Protein AF-A0AAJ8LR46-F1 (afdb_monomer_lite)

Structure (mmCIF, N/CA/C/O backbone):
data_AF-A0AAJ8LR46-F1
#
_entry.id   AF-A0AAJ8LR46-F1
#
loop_
_atom_site.group_PDB
_atom_site.id
_atom_site.type_symbol
_atom_site.label_atom_id
_atom_site.label_alt_id
_atom_site.label_comp_id
_atom_site.label_asym_id
_atom_site.label_entity_id
_atom_site.label_seq_id
_atom_site.pdbx_PDB_ins_code
_atom_site.Cartn_x
_atom_site.Cartn_y
_atom_site.Cartn_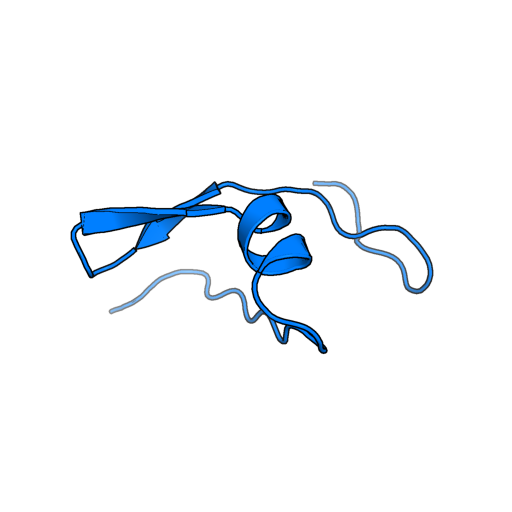z
_atom_site.occupancy
_atom_site.B_iso_or_equiv
_atom_site.auth_seq_id
_atom_site.auth_comp_id
_atom_site.auth_asym_id
_atom_site.auth_atom_id
_atom_site.pdbx_PDB_model_num
ATOM 1 N N . MET A 1 1 ? 10.713 13.233 -0.415 1.00 59.81 1 MET A N 1
ATOM 2 C CA . 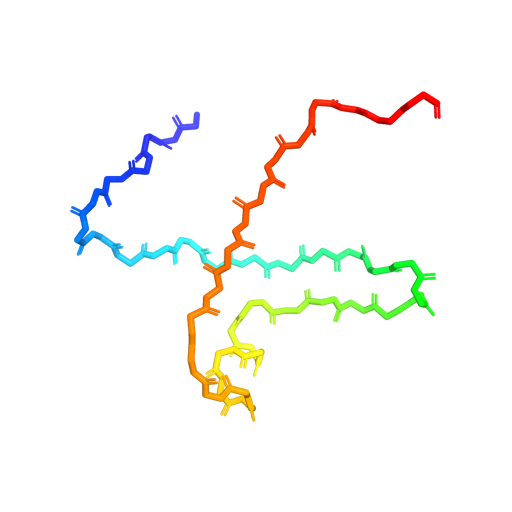MET A 1 1 ? 10.287 11.870 -0.794 1.00 59.81 1 MET A CA 1
ATOM 3 C C . MET A 1 1 ? 11.287 11.354 -1.800 1.00 59.81 1 MET A C 1
ATOM 5 O O . MET A 1 1 ? 11.605 12.096 -2.720 1.00 59.81 1 MET A O 1
ATOM 9 N N . SER A 1 2 ? 11.820 10.156 -1.587 1.00 78.44 2 SER A N 1
ATOM 10 C CA . SER A 1 2 ? 12.696 9.502 -2.560 1.00 78.44 2 SER A CA 1
ATOM 11 C C . SER A 1 2 ? 11.864 9.040 -3.756 1.00 78.44 2 SER A C 1
ATOM 13 O O . SER A 1 2 ? 10.740 8.575 -3.574 1.00 78.44 2 SER A O 1
ATOM 15 N N . GLU A 1 3 ? 12.388 9.198 -4.968 1.00 88.19 3 GLU A N 1
ATOM 16 C CA . GLU A 1 3 ? 11.755 8.663 -6.175 1.00 88.19 3 GLU A CA 1
ATOM 17 C C . GLU A 1 3 ? 11.758 7.130 -6.139 1.00 88.19 3 GLU A C 1
ATOM 19 O O . GLU A 1 3 ? 12.756 6.524 -5.753 1.00 88.19 3 GLU A O 1
ATOM 24 N N . LEU A 1 4 ? 10.651 6.506 -6.550 1.00 90.44 4 LEU A N 1
ATOM 25 C CA . LEU A 1 4 ? 10.572 5.054 -6.715 1.00 90.44 4 LEU A CA 1
ATOM 26 C C . LEU A 1 4 ? 11.158 4.674 -8.075 1.00 90.44 4 LEU A C 1
ATOM 28 O O . LEU A 1 4 ? 10.698 5.174 -9.104 1.00 90.44 4 LEU A O 1
ATOM 32 N N . LYS A 1 5 ? 12.151 3.782 -8.091 1.00 93.38 5 LYS A N 1
ATOM 33 C CA . LYS A 1 5 ? 12.815 3.335 -9.321 1.00 93.38 5 LYS A CA 1
ATOM 34 C C . LYS A 1 5 ? 12.468 1.892 -9.654 1.00 93.38 5 LYS A C 1
ATOM 36 O O . LYS A 1 5 ? 12.301 1.045 -8.780 1.00 93.38 5 LYS A O 1
ATOM 41 N N . VAL A 1 6 ? 12.385 1.602 -10.950 1.00 92.06 6 VAL A N 1
ATOM 42 C CA . VAL A 1 6 ? 12.155 0.240 -11.443 1.00 92.06 6 VAL A CA 1
ATOM 43 C C . VAL A 1 6 ? 13.338 -0.651 -11.065 1.00 92.06 6 VAL A C 1
ATOM 45 O O . VAL A 1 6 ? 14.489 -0.277 -11.273 1.00 92.06 6 VAL A O 1
ATOM 48 N N . GLY A 1 7 ? 13.041 -1.838 -10.537 1.00 93.25 7 GLY A N 1
ATOM 49 C CA . GLY A 1 7 ? 14.042 -2.815 -10.099 1.00 93.25 7 GLY A CA 1
ATOM 50 C C . GLY A 1 7 ? 14.471 -2.665 -8.639 1.00 93.25 7 GLY A C 1
ATOM 51 O O . GLY A 1 7 ? 15.082 -3.585 -8.103 1.00 93.25 7 GLY A O 1
ATOM 52 N N . GLU A 1 8 ? 14.117 -1.562 -7.975 1.00 94.19 8 GLU A N 1
ATOM 53 C CA . GLU A 1 8 ? 14.299 -1.419 -6.531 1.00 94.19 8 GLU A CA 1
ATOM 54 C C . GLU A 1 8 ? 13.126 -2.047 -5.770 1.00 94.19 8 GLU A C 1
ATOM 56 O O . GLU A 1 8 ? 11.988 -2.093 -6.248 1.00 94.19 8 GLU A O 1
ATOM 61 N N . GLN A 1 9 ? 13.407 -2.547 -4.566 1.00 91.06 9 GLN A N 1
ATOM 62 C CA . GLN A 1 9 ? 12.367 -3.06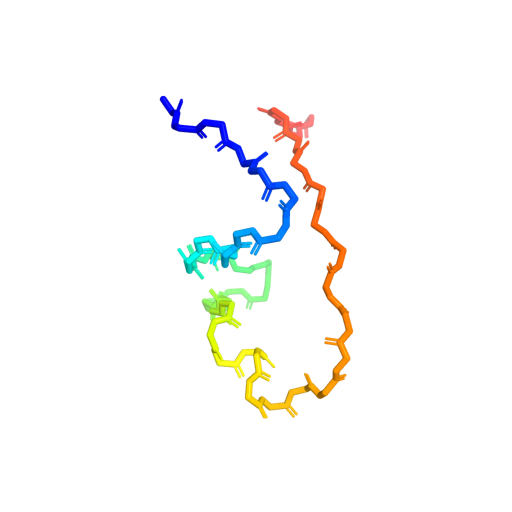4 -3.688 1.00 91.06 9 GLN A CA 1
ATOM 63 C C . GLN A 1 9 ? 11.427 -1.924 -3.281 1.00 91.06 9 GLN A C 1
ATOM 65 O O . GLN A 1 9 ? 11.871 -0.878 -2.808 1.00 91.06 9 GLN A O 1
ATOM 70 N N . ALA A 1 10 ? 10.121 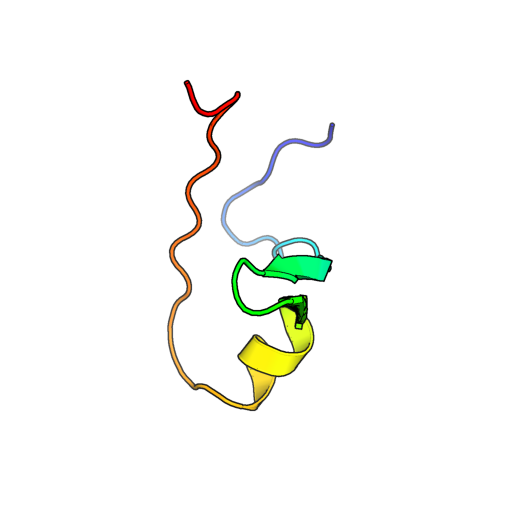-2.141 -3.448 1.00 91.38 10 ALA A N 1
ATOM 71 C CA . ALA A 1 10 ? 9.119 -1.188 -2.994 1.00 91.38 10 ALA A CA 1
ATOM 72 C C . ALA A 1 10 ? 9.229 -0.985 -1.468 1.00 91.38 10 ALA A C 1
ATOM 74 O O . ALA A 1 10 ? 9.388 -1.976 -0.746 1.00 91.38 10 ALA A O 1
ATOM 75 N N . PRO A 1 11 ? 9.131 0.260 -0.963 1.00 92.56 11 PRO A N 1
ATOM 76 C CA . PRO A 1 11 ? 9.097 0.515 0.470 1.00 92.56 11 PRO A CA 1
ATOM 77 C C . PRO A 1 11 ? 7.938 -0.227 1.126 1.00 92.56 11 PRO A C 1
ATOM 79 O O . PRO A 1 11 ? 6.829 -0.253 0.587 1.00 92.56 11 PRO A O 1
ATOM 82 N N . ASP A 1 12 ? 8.195 -0.795 2.298 1.00 95.00 12 ASP A N 1
ATOM 83 C CA . ASP A 1 12 ? 7.129 -1.353 3.115 1.00 95.00 12 ASP A CA 1
ATOM 84 C C . ASP A 1 12 ? 6.255 -0.234 3.698 1.00 95.00 12 ASP A C 1
ATOM 86 O O . ASP A 1 12 ? 6.724 0.883 3.945 1.00 95.00 12 ASP A O 1
ATOM 90 N N . PHE A 1 13 ? 4.969 -0.522 3.884 1.00 94.88 13 PHE A N 1
ATOM 91 C CA . PHE A 1 13 ? 4.020 0.426 4.451 1.00 94.88 13 PHE A CA 1
ATOM 92 C C . PHE A 1 13 ? 2.873 -0.271 5.169 1.00 94.88 13 PHE A C 1
ATOM 94 O O . PHE A 1 13 ? 2.445 -1.371 4.809 1.00 94.88 13 PHE A O 1
ATOM 101 N N . THR A 1 14 ? 2.312 0.457 6.131 1.00 97.50 14 THR A N 1
ATOM 102 C CA . THR A 1 14 ? 1.054 0.117 6.783 1.00 97.50 14 THR A CA 1
ATOM 103 C C . THR A 1 14 ? 0.055 1.256 6.624 1.00 97.50 14 THR A C 1
ATOM 105 O O . THR A 1 14 ? 0.414 2.433 6.701 1.00 97.50 14 THR A O 1
ATOM 108 N N . LEU A 1 15 ? -1.203 0.918 6.344 1.00 95.44 15 LEU A N 1
ATOM 10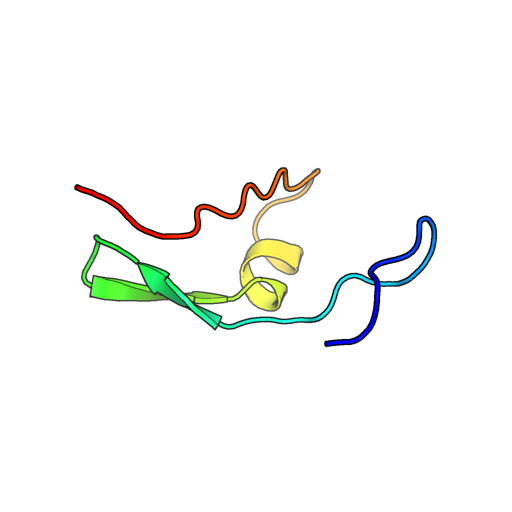9 C CA . LEU A 1 15 ? -2.276 1.889 6.130 1.00 95.44 15 LEU A CA 1
ATOM 110 C C . LEU A 1 15 ? -3.571 1.414 6.794 1.00 95.44 15 LEU A C 1
ATOM 112 O O . LEU A 1 15 ? -3.861 0.219 6.766 1.00 95.44 15 LEU A O 1
ATOM 116 N N . PRO A 1 16 ? -4.385 2.323 7.351 1.00 96.50 16 PRO A N 1
ATOM 117 C CA . PRO A 1 16 ? -5.717 1.965 7.816 1.00 96.50 16 PRO A CA 1
ATOM 118 C C . PRO A 1 16 ? -6.607 1.594 6.623 1.00 96.50 16 PRO A C 1
ATOM 120 O O . PRO A 1 16 ? -6.678 2.324 5.631 1.00 96.50 16 PRO A O 1
ATOM 123 N N . ALA A 1 17 ? -7.297 0.463 6.723 1.00 94.12 17 ALA A N 1
ATOM 124 C CA . ALA A 1 17 ? -8.297 0.027 5.761 1.00 94.12 17 ALA A CA 1
ATOM 125 C C . ALA A 1 17 ? -9.696 0.506 6.175 1.00 94.12 17 ALA A C 1
ATOM 127 O O . ALA A 1 17 ? -9.991 0.712 7.352 1.00 94.12 17 ALA A O 1
ATOM 128 N N . VAL A 1 18 ? -10.605 0.617 5.202 1.00 92.62 18 VAL A N 1
ATOM 129 C CA . VAL A 1 18 ? -12.014 0.977 5.458 1.00 92.62 18 VAL A CA 1
ATOM 130 C C . VAL A 1 18 ? -12.767 -0.071 6.285 1.00 92.62 18 VAL A C 1
ATOM 132 O O . VAL A 1 18 ? -13.811 0.239 6.849 1.00 92.62 18 VAL A O 1
ATOM 135 N N . SER A 1 19 ? -12.238 -1.295 6.390 1.00 94.38 19 SER A N 1
ATOM 136 C CA . SER A 1 19 ? -12.746 -2.33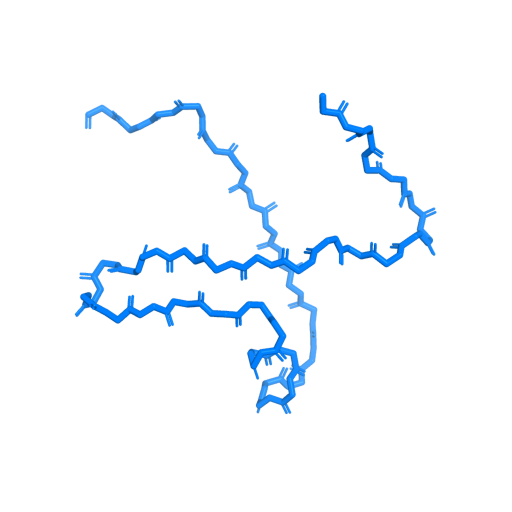0 7.298 1.00 94.38 19 SER A CA 1
ATOM 137 C C . SER A 1 19 ? -12.491 -2.016 8.779 1.00 94.38 19 SER A C 1
ATOM 139 O O . SER A 1 19 ? -13.067 -2.676 9.637 1.00 94.38 19 SER A O 1
ATOM 141 N N . GLY A 1 20 ? -11.643 -1.028 9.089 1.00 94.44 20 GLY A N 1
ATOM 142 C CA . GLY A 1 20 ? -11.160 -0.737 10.443 1.00 94.44 20 GLY A CA 1
ATOM 143 C C . GLY A 1 20 ? -9.896 -1.514 10.828 1.00 94.44 20 GLY A C 1
ATOM 144 O O . GLY A 1 20 ? -9.341 -1.278 11.898 1.00 94.44 20 GLY A O 1
ATOM 145 N N . GLU A 1 21 ? -9.422 -2.411 9.964 1.00 96.19 21 GLU A N 1
ATOM 146 C CA . GLU A 1 21 ? -8.163 -3.137 10.140 1.00 96.19 21 GLU A CA 1
ATOM 147 C C . GLU A 1 21 ? -6.968 -2.332 9.606 1.00 96.19 21 GLU A C 1
ATOM 149 O O . GLU A 1 21 ? -7.122 -1.369 8.851 1.00 96.19 21 GLU A O 1
ATOM 154 N N . THR A 1 22 ? -5.753 -2.752 9.960 1.00 97.38 22 THR A N 1
ATOM 155 C CA . THR A 1 22 ? -4.517 -2.203 9.389 1.00 97.38 22 THR A CA 1
ATOM 156 C C . THR A 1 22 ? -4.037 -3.103 8.258 1.00 97.38 22 THR A C 1
ATOM 158 O O . THR A 1 22 ? -3.731 -4.272 8.476 1.00 97.38 22 THR A O 1
ATOM 161 N N . TYR A 1 23 ? -3.925 -2.548 7.055 1.00 96.06 23 TYR A N 1
ATOM 162 C CA . TYR A 1 23 ? -3.249 -3.194 5.938 1.00 96.06 23 TYR A CA 1
ATOM 163 C C . TYR A 1 23 ? -1.727 -3.092 6.108 1.00 96.06 23 TYR A C 1
ATOM 165 O O . TYR A 1 23 ? -1.221 -2.020 6.439 1.00 96.06 23 TYR A O 1
ATOM 173 N N . SER A 1 24 ? -1.010 -4.178 5.820 1.00 97.06 24 SER A N 1
ATOM 174 C CA . SER A 1 24 ? 0.454 -4.283 5.825 1.00 97.06 24 SER A CA 1
ATOM 175 C C . SER A 1 24 ? 0.917 -4.854 4.487 1.00 97.06 24 SER A C 1
ATOM 177 O O . SER A 1 24 ? 0.478 -5.939 4.090 1.00 97.06 24 SER A O 1
ATOM 179 N N . LEU A 1 25 ? 1.776 -4.124 3.762 1.00 95.94 25 LEU A N 1
ATOM 180 C CA . LEU A 1 25 ? 2.285 -4.601 2.473 1.00 95.94 25 LEU A CA 1
ATOM 181 C C . LEU A 1 25 ? 3.111 -5.878 2.658 1.00 95.94 25 LEU A C 1
ATOM 183 O O . LEU A 1 25 ? 2.950 -6.811 1.870 1.00 95.94 25 LEU A O 1
ATOM 187 N N . GLN A 1 26 ? 3.967 -5.932 3.680 1.00 95.62 26 GLN A N 1
ATOM 188 C CA . GLN A 1 26 ? 4.785 -7.106 3.969 1.00 95.62 26 GLN A CA 1
ATOM 189 C C . GLN A 1 26 ? 3.943 -8.365 4.227 1.00 95.62 26 GLN A C 1
ATOM 191 O O . GLN A 1 26 ? 4.251 -9.420 3.667 1.00 95.62 26 GLN A O 1
ATOM 196 N N . ASP A 1 27 ? 2.873 -8.259 5.019 1.00 96.44 27 ASP A N 1
ATOM 197 C CA . ASP A 1 27 ? 2.014 -9.405 5.344 1.00 96.44 27 ASP A CA 1
ATOM 198 C C . ASP A 1 27 ? 1.229 -9.882 4.118 1.00 96.44 27 ASP A C 1
ATOM 200 O O . ASP A 1 27 ? 1.192 -11.080 3.825 1.00 96.44 27 ASP A O 1
ATOM 204 N N . ASP A 1 28 ? 0.666 -8.948 3.343 1.00 95.75 28 ASP A N 1
ATOM 205 C CA . ASP A 1 28 ? -0.012 -9.261 2.083 1.00 95.75 28 ASP A CA 1
ATOM 206 C C . ASP A 1 28 ? 0.973 -9.956 1.116 1.00 95.75 28 ASP A C 1
ATOM 208 O O . ASP A 1 28 ? 0.654 -11.024 0.585 1.00 95.75 28 ASP A O 1
ATOM 212 N N . LEU A 1 29 ? 2.198 -9.413 0.999 1.00 94.81 29 LEU A N 1
ATOM 213 C CA . LEU A 1 29 ? 3.446 -10.026 0.500 1.00 94.81 29 LEU A CA 1
ATOM 214 C C . LEU A 1 29 ? 3.490 -11.555 0.617 1.00 94.81 29 LEU A C 1
ATOM 216 O O . LEU A 1 29 ? 3.666 -12.291 -0.359 1.00 94.81 29 LEU A O 1
ATOM 220 N N . GLN A 1 30 ? 3.354 -12.009 1.857 1.00 95.25 30 GLN A N 1
ATOM 221 C CA . GLN A 1 30 ? 3.552 -13.397 2.249 1.00 95.25 30 GLN A CA 1
ATOM 222 C C . GLN A 1 30 ? 2.293 -14.245 2.063 1.00 95.25 30 GLN A C 1
ATOM 224 O O . GLN A 1 30 ? 2.386 -15.410 1.681 1.00 95.25 30 GLN A O 1
ATOM 229 N N . GLN A 1 31 ? 1.119 -13.676 2.340 1.00 96.44 31 GLN A N 1
ATOM 230 C CA . GLN A 1 31 ? -0.140 -14.423 2.388 1.00 96.44 31 GLN A CA 1
ATOM 231 C C . GLN A 1 31 ? -0.772 -14.618 1.012 1.00 96.44 31 GLN A C 1
ATOM 233 O O . GLN A 1 31 ? -1.398 -15.644 0.745 1.00 96.44 31 GLN A O 1
ATOM 238 N N . ARG A 1 32 ? -0.623 -13.629 0.129 1.00 95.62 32 ARG A N 1
ATOM 239 C CA . ARG A 1 32 ? -1.255 -13.628 -1.186 1.00 95.62 32 ARG A CA 1
ATOM 240 C C . ARG A 1 32 ? -0.169 -13.597 -2.263 1.00 95.62 32 ARG A C 1
ATOM 242 O O . ARG A 1 32 ? 0.504 -12.583 -2.417 1.00 95.62 32 ARG A O 1
ATOM 249 N N . PRO A 1 33 ? 0.048 -14.675 -3.030 1.00 93.69 33 PRO A N 1
ATOM 250 C CA . PRO A 1 33 ? 1.027 -14.654 -4.111 1.00 93.69 33 PRO A CA 1
ATOM 251 C C . PRO A 1 33 ? 0.561 -13.735 -5.251 1.00 93.69 33 PRO A C 1
ATOM 253 O O . PRO A 1 33 ? -0.634 -13.605 -5.515 1.00 93.69 33 PRO A O 1
ATOM 256 N N . GLY A 1 34 ? 1.511 -13.111 -5.952 1.00 93.69 34 GLY A N 1
ATOM 257 C CA . GLY A 1 34 ? 1.244 -12.304 -7.146 1.00 93.69 34 GLY A CA 1
ATOM 258 C C . GLY A 1 34 ? 1.580 -10.819 -7.009 1.00 93.69 34 GLY A C 1
ATOM 259 O O . GLY A 1 34 ? 2.242 -10.376 -6.070 1.00 93.69 34 GLY A O 1
ATOM 260 N N . TRP A 1 35 ? 1.151 -10.045 -8.003 1.00 92.94 35 TRP A N 1
ATOM 261 C CA . TRP A 1 35 ? 1.534 -8.643 -8.165 1.00 92.94 35 TRP A CA 1
ATOM 262 C C . TRP A 1 35 ? 0.576 -7.707 -7.429 1.00 92.94 35 TRP A C 1
ATOM 264 O O . TRP A 1 35 ? -0.623 -7.976 -7.325 1.00 92.94 35 TRP A O 1
ATOM 274 N N . ARG A 1 36 ? 1.109 -6.586 -6.931 1.00 94.06 36 ARG A N 1
ATOM 275 C CA . ARG A 1 36 ? 0.324 -5.495 -6.338 1.00 94.06 36 ARG A CA 1
ATOM 276 C C . ARG A 1 36 ? 0.355 -4.320 -7.285 1.00 94.06 36 ARG A C 1
ATOM 278 O O . ARG A 1 36 ? 1.424 -3.892 -7.709 1.00 94.06 36 ARG A O 1
ATOM 285 N N . TYR A 1 37 ? -0.824 -3.797 -7.581 1.00 93.81 37 TYR A N 1
ATOM 286 C CA . TYR A 1 37 ? -0.970 -2.547 -8.298 1.00 93.81 37 TYR A CA 1
ATOM 287 C C . TYR A 1 37 ? -1.440 -1.484 -7.311 1.00 93.81 37 TYR A C 1
ATOM 289 O O . TYR A 1 37 ? -2.496 -1.631 -6.700 1.00 93.81 37 TYR A O 1
ATOM 297 N N . ILE A 1 38 ? -0.615 -0.459 -7.109 1.00 92.75 38 ILE A N 1
ATOM 298 C CA . ILE A 1 38 ? -0.835 0.584 -6.106 1.00 92.75 38 ILE A CA 1
ATOM 299 C C . ILE A 1 38 ? -1.064 1.899 -6.841 1.00 92.75 38 ILE A C 1
ATOM 301 O O . ILE A 1 38 ? -0.252 2.301 -7.673 1.00 92.75 38 ILE A O 1
ATOM 305 N N . ILE A 1 39 ? -2.164 2.570 -6.511 1.00 93.12 39 ILE A N 1
ATOM 306 C CA . ILE A 1 39 ? -2.516 3.881 -7.051 1.00 93.12 39 ILE A CA 1
ATOM 307 C C . ILE A 1 39 ? -2.599 4.854 -5.881 1.00 93.12 39 ILE A C 1
ATOM 309 O O . ILE A 1 39 ? -3.306 4.604 -4.907 1.00 93.12 39 ILE A O 1
ATOM 313 N N . TYR A 1 40 ? -1.878 5.966 -5.984 1.00 90.56 40 TYR A N 1
ATOM 314 C CA . TYR A 1 40 ? -1.942 7.050 -5.012 1.00 90.56 40 TYR A CA 1
ATOM 315 C C . TYR A 1 40 ? -2.881 8.152 -5.507 1.00 90.56 40 TYR A C 1
ATOM 317 O O . TYR A 1 40 ? -2.743 8.640 -6.630 1.00 90.56 40 TYR A O 1
ATOM 325 N N . PHE A 1 41 ? -3.789 8.587 -4.635 1.00 91.56 41 PHE A N 1
ATOM 326 C CA . PHE A 1 41 ? -4.651 9.744 -4.851 1.00 91.56 41 PHE A CA 1
ATOM 327 C C . PHE A 1 41 ? -4.302 10.826 -3.827 1.00 91.56 41 PHE A C 1
ATOM 329 O O . PHE A 1 41 ? -4.080 10.528 -2.656 1.00 91.56 41 PHE A O 1
ATOM 336 N N . ARG A 1 42 ? -4.280 12.098 -4.246 1.00 92.75 42 ARG A N 1
ATOM 337 C CA . ARG A 1 42 ? -3.966 13.229 -3.349 1.00 92.75 42 ARG A CA 1
ATOM 338 C C . ARG A 1 42 ? -5.076 13.517 -2.321 1.00 92.75 42 ARG A C 1
ATOM 340 O O . ARG A 1 42 ? -4.823 14.202 -1.337 1.00 92.75 42 ARG A O 1
ATOM 347 N N . GLY A 1 43 ? -6.283 13.015 -2.548 1.00 91.94 43 GLY A N 1
ATOM 348 C CA . GLY A 1 43 ? -7.421 13.136 -1.645 1.00 91.94 43 GLY A CA 1
ATOM 349 C C . GLY A 1 43 ? -8.685 12.575 -2.288 1.00 91.94 43 GLY A C 1
ATOM 350 O O . GLY A 1 43 ? -8.753 12.451 -3.513 1.00 91.94 43 GLY A O 1
ATOM 351 N N . SER A 1 44 ? -9.664 12.229 -1.459 1.00 85.38 44 SER A N 1
ATOM 352 C CA . SER A 1 44 ? -11.037 11.933 -1.871 1.00 85.38 44 SER A CA 1
ATOM 353 C C . SER A 1 44 ? -11.925 13.152 -1.614 1.00 85.38 44 SER A C 1
ATOM 355 O O . SER A 1 44 ? -11.639 13.931 -0.704 1.00 85.38 44 SER A O 1
ATOM 357 N N . TRP A 1 45 ? -12.958 13.321 -2.441 1.00 81.31 45 TRP A N 1
ATOM 358 C CA . TRP A 1 45 ? -14.016 14.316 -2.231 1.00 81.31 45 TRP A CA 1
ATOM 359 C C . TRP A 1 45 ? -14.852 14.007 -0.988 1.00 81.31 45 TRP A C 1
ATOM 361 O O . TRP A 1 45 ? -14.995 12.803 -0.673 1.00 81.31 45 TRP A O 1
#

InterPro domains:
  IPR036249 Thioredoxin-like superfamily [SSF52833] (1-45)

Foldseek 3Di:
DDDDDPPDDDDWDWDQDPVRDIDTPVVCVVPPDDDDDDDDDPDDD

Secondary structure (DSSP, 8-state):
-PPP-TTSPPPP-EEE-TTSSEEEHHHHHHHS-S-------S---

Sequence (45 aa):
MSELKVGEQAPDFTLPAVSGETYSLQDDLQQRPGWRYIIYFRGSW

Radius of gyration: 12.42 Å; chains: 1; bounding box: 28×29×22 Å

pLDDT: mean 92.44, std 6.17, range [59.81, 97.5]

Organism: NCBI:txid1667239